Protein AF-A0A7Y3TUW0-F1 (afdb_monomer_lite)

Secondary structure (DSSP, 8-state):
----PPSEEEEEEETTEEEEEEEETTEEEEE-SS-EEE-----EEEEE--PPPTTTT-------

Foldseek 3Di:
DPPPDDFAWWFFADPNDTFIWTDDPNWIWTDDPPDTDTDPPTPDTHDTDDDPDPVVVDPPPDDD

Organism: NCBI:txid2732867

Radius of gyration: 15.61 Å; chains: 1; bounding box: 52×24×29 Å

Sequence (64 aa):
MNEKRLAGYYWVSVNKEWEPGFWSGEHWLLIGEEDRYQDDDIDLIGPALVMPNQGDFFEPISPL

pLDDT: mean 70.25, std 12.89, range [37.59, 86.62]

Structure (mmCIF, N/CA/C/O backbone):
data_AF-A0A7Y3TUW0-F1
#
_entry.id   AF-A0A7Y3TUW0-F1
#
loop_
_atom_site.group_PDB
_atom_site.id
_atom_site.type_symbol
_atom_site.label_atom_id
_atom_site.label_alt_id
_atom_site.label_comp_id
_atom_site.label_asym_id
_atom_site.label_entity_id
_atom_site.label_seq_id
_atom_site.pdbx_PDB_ins_code
_atom_site.Cartn_x
_atom_site.Cartn_y
_atom_site.Cartn_z
_atom_site.occupancy
_atom_site.B_iso_or_equiv
_atom_site.auth_seq_id
_atom_site.auth_comp_id
_atom_site.auth_asym_id
_atom_site.auth_atom_id
_atom_site.pdbx_PDB_model_num
ATOM 1 N N . MET A 1 1 ? -12.741 -4.607 -14.047 1.00 37.59 1 MET A N 1
ATOM 2 C CA . MET A 1 1 ? -11.570 -5.504 -14.097 1.00 37.59 1 MET A CA 1
ATOM 3 C C . MET A 1 1 ? -11.102 -5.684 -12.665 1.00 37.59 1 MET A C 1
ATOM 5 O O . MET A 1 1 ? -10.637 -4.716 -12.090 1.00 37.59 1 MET A O 1
ATOM 9 N N . ASN A 1 2 ? -11.312 -6.858 -12.061 1.00 44.47 2 ASN A N 1
ATOM 10 C CA . ASN A 1 2 ? -10.670 -7.191 -10.785 1.00 44.47 2 ASN A CA 1
ATOM 11 C C . ASN A 1 2 ? -9.234 -7.589 -11.111 1.00 44.47 2 ASN A C 1
ATOM 13 O O . ASN A 1 2 ? -8.950 -8.761 -11.356 1.00 44.47 2 ASN A O 1
ATOM 17 N N . GLU A 1 3 ? -8.354 -6.599 -11.218 1.00 54.34 3 GLU A N 1
ATOM 18 C CA . GLU A 1 3 ? -6.921 -6.860 -11.219 1.00 54.34 3 GLU A CA 1
ATOM 19 C C . GLU A 1 3 ? -6.613 -7.576 -9.901 1.00 54.34 3 GLU A C 1
ATOM 21 O O . GLU A 1 3 ? -6.815 -7.026 -8.818 1.00 54.34 3 GLU A O 1
ATOM 26 N N . LYS A 1 4 ? -6.236 -8.858 -9.981 1.00 58.47 4 LYS A N 1
ATOM 27 C CA . LYS A 1 4 ? -5.774 -9.614 -8.817 1.00 58.47 4 LYS A CA 1
ATOM 28 C C . LYS A 1 4 ? -4.585 -8.847 -8.245 1.00 58.47 4 LYS A C 1
ATOM 30 O O . LYS A 1 4 ? -3.526 -8.824 -8.867 1.00 58.47 4 LYS A O 1
ATOM 35 N N . ARG A 1 5 ? -4.786 -8.196 -7.098 1.00 66.25 5 ARG A N 1
ATOM 36 C CA . ARG A 1 5 ? -3.729 -7.484 -6.376 1.00 66.25 5 ARG A CA 1
ATOM 37 C C . ARG A 1 5 ? -2.616 -8.486 -6.080 1.00 66.25 5 ARG A C 1
ATOM 39 O O . ARG A 1 5 ? -2.864 -9.517 -5.453 1.00 66.25 5 ARG A O 1
ATOM 46 N N . LEU A 1 6 ? -1.424 -8.219 -6.600 1.00 70.25 6 LEU A N 1
ATOM 47 C CA . LEU A 1 6 ? -0.246 -9.026 -6.311 1.00 70.25 6 LEU A CA 1
ATOM 48 C C . LEU A 1 6 ? 0.203 -8.719 -4.880 1.00 70.25 6 LEU A C 1
ATOM 50 O O . LEU A 1 6 ? 0.043 -7.597 -4.406 1.00 70.25 6 LEU A O 1
ATOM 54 N N . ALA A 1 7 ? 0.732 -9.718 -4.176 1.00 77.00 7 ALA A N 1
ATOM 55 C CA . ALA A 1 7 ? 1.354 -9.462 -2.883 1.00 77.00 7 ALA A CA 1
ATOM 56 C C . ALA A 1 7 ? 2.538 -8.507 -3.087 1.00 77.00 7 ALA A C 1
ATOM 58 O O . ALA A 1 7 ? 3.363 -8.736 -3.976 1.00 77.00 7 ALA A O 1
ATOM 59 N N . GLY A 1 8 ? 2.610 -7.431 -2.309 1.00 78.94 8 GLY A N 1
ATOM 60 C CA . GLY A 1 8 ? 3.596 -6.385 -2.559 1.00 78.94 8 GLY A CA 1
ATOM 61 C C . GLY A 1 8 ? 3.356 -5.108 -1.770 1.00 78.94 8 GLY A C 1
ATOM 62 O O . GLY A 1 8 ? 2.364 -4.976 -1.054 1.00 78.94 8 GLY A O 1
ATOM 63 N N . TYR A 1 9 ? 4.300 -4.180 -1.907 1.00 84.06 9 TYR A N 1
ATOM 64 C CA . TYR A 1 9 ? 4.250 -2.865 -1.282 1.00 84.06 9 TYR A CA 1
ATOM 65 C C . TYR A 1 9 ? 3.580 -1.868 -2.224 1.00 84.06 9 TYR A C 1
ATOM 67 O O . TYR A 1 9 ? 3.854 -1.855 -3.424 1.00 84.06 9 TYR A O 1
ATOM 75 N N . TYR A 1 10 ? 2.724 -1.018 -1.678 1.00 85.81 10 TYR A N 1
ATOM 76 C CA . TYR A 1 10 ? 1.961 -0.007 -2.398 1.00 85.81 10 TYR A CA 1
ATOM 77 C C . TYR A 1 10 ? 1.899 1.268 -1.565 1.00 85.81 10 TYR A C 1
ATOM 79 O O . TYR A 1 10 ? 1.978 1.218 -0.339 1.00 85.81 10 TYR A O 1
ATOM 87 N N . TRP A 1 11 ? 1.711 2.406 -2.226 1.00 86.62 11 TRP A N 1
ATOM 88 C CA . TRP A 1 11 ? 1.148 3.563 -1.540 1.00 86.62 11 TRP A CA 1
ATOM 89 C C . TRP A 1 11 ? -0.333 3.318 -1.295 1.00 86.62 11 TRP A C 1
ATOM 91 O O . TRP A 1 11 ? -1.051 2.914 -2.209 1.00 86.62 11 TRP A O 1
ATOM 101 N N . VAL A 1 12 ? -0.800 3.582 -0.088 1.00 86.12 12 VAL A N 1
ATOM 102 C CA . VAL A 1 12 ? -2.21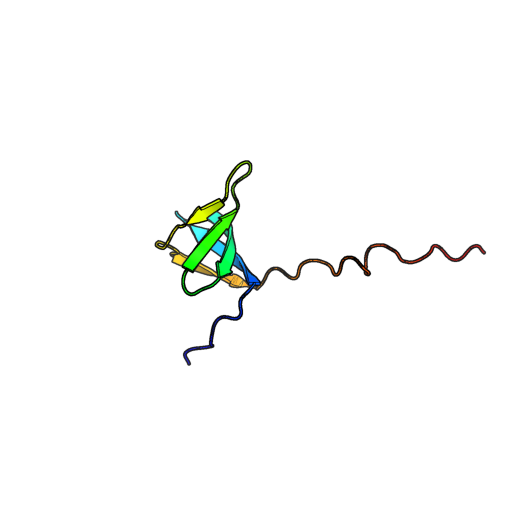2 3.492 0.266 1.00 86.12 12 VAL A CA 1
ATOM 103 C C . VAL A 1 12 ? -2.639 4.767 0.970 1.00 86.12 12 VAL A C 1
ATOM 105 O O . VAL A 1 12 ? -1.844 5.377 1.681 1.00 86.12 12 VAL A O 1
ATOM 108 N N . SER A 1 13 ? -3.865 5.211 0.710 1.00 86.12 13 SER A N 1
ATOM 109 C CA . SER A 1 13 ? -4.419 6.384 1.370 1.00 86.12 13 SER A CA 1
ATOM 110 C C . SER A 1 13 ? -5.281 5.956 2.544 1.00 86.12 13 SER A C 1
ATOM 112 O O . SER A 1 13 ? -6.220 5.181 2.364 1.00 86.12 13 SER A O 1
ATOM 114 N N . VAL A 1 14 ? -4.943 6.471 3.721 1.00 82.75 14 VAL A N 1
ATOM 115 C CA . VAL A 1 14 ? -5.598 6.190 4.998 1.00 82.75 14 VAL A CA 1
ATOM 116 C C . VAL A 1 14 ? -5.847 7.539 5.655 1.00 82.75 14 VAL A C 1
ATOM 118 O O . VAL A 1 14 ? -4.934 8.355 5.756 1.00 82.75 14 VAL A O 1
ATOM 121 N N . ASN A 1 15 ? -7.093 7.838 6.027 1.00 82.94 15 ASN A N 1
ATOM 122 C CA . ASN A 1 15 ? -7.471 9.136 6.605 1.00 82.94 15 ASN A CA 1
ATOM 123 C C . ASN A 1 15 ? -7.037 10.359 5.767 1.00 82.94 15 ASN A C 1
ATOM 125 O O . ASN A 1 15 ? -6.797 11.438 6.309 1.00 82.94 15 ASN A O 1
ATOM 129 N N . LYS A 1 16 ? -6.997 10.223 4.432 1.00 82.50 16 LYS A N 1
ATOM 130 C CA . LYS A 1 16 ? -6.501 11.238 3.471 1.00 82.50 16 LYS A CA 1
ATOM 131 C C . LYS A 1 16 ? -4.992 11.516 3.518 1.00 82.50 16 LYS A C 1
ATOM 133 O O . LYS A 1 16 ? -4.539 12.450 2.852 1.00 82.50 16 LYS A O 1
ATOM 138 N N . GLU A 1 17 ? -4.219 10.712 4.234 1.00 83.94 17 GLU A N 1
ATOM 139 C CA . GLU A 1 17 ? -2.756 10.722 4.204 1.00 83.94 17 GLU A CA 1
ATOM 140 C C . GLU A 1 17 ? -2.251 9.526 3.391 1.00 83.94 17 GLU A C 1
ATOM 142 O O . GLU A 1 17 ? -2.975 8.548 3.208 1.00 83.94 17 GLU A O 1
ATOM 147 N N . TRP A 1 18 ?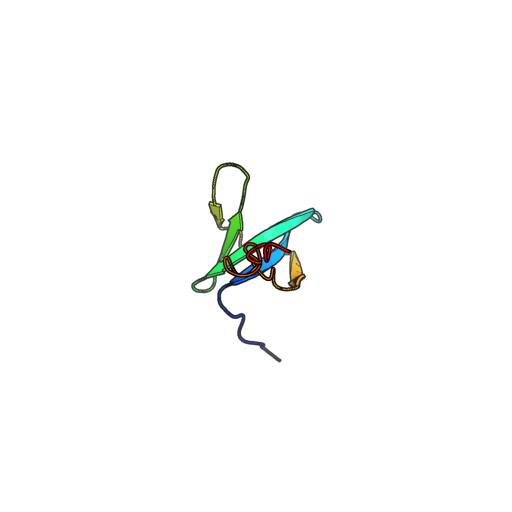 -1.055 9.635 2.806 1.00 84.69 18 TRP A N 1
ATOM 148 C CA . TRP A 1 18 ? -0.457 8.562 2.006 1.00 84.69 18 TRP A CA 1
ATOM 149 C C . TRP A 1 18 ? 0.603 7.837 2.822 1.00 84.69 18 TRP A C 1
ATOM 151 O O . TRP A 1 18 ? 1.619 8.427 3.184 1.00 84.69 18 TRP A O 1
ATOM 161 N N . GLU A 1 19 ? 0.387 6.545 3.034 1.00 85.44 19 GLU A N 1
ATOM 162 C CA . GLU A 1 19 ? 1.260 5.679 3.816 1.00 85.44 19 GLU A CA 1
ATOM 163 C C . GLU A 1 19 ? 1.726 4.468 2.993 1.00 85.44 19 GLU A C 1
ATOM 165 O O . GLU A 1 19 ? 1.057 4.052 2.038 1.00 85.44 19 GLU A O 1
ATOM 170 N N . PRO A 1 20 ? 2.893 3.888 3.312 1.00 85.62 20 PRO A N 1
ATOM 171 C CA . PRO A 1 20 ? 3.312 2.626 2.727 1.00 85.62 20 PRO A CA 1
ATOM 172 C C . PRO A 1 20 ? 2.499 1.464 3.320 1.00 85.62 20 PRO A C 1
ATOM 174 O O . PRO A 1 20 ? 2.554 1.177 4.515 1.00 85.62 20 PRO A O 1
ATOM 177 N N . GLY A 1 21 ? 1.778 0.751 2.458 1.00 85.94 21 GLY A N 1
ATOM 178 C CA . GLY A 1 21 ? 1.008 -0.440 2.801 1.00 85.94 21 GLY A CA 1
ATOM 179 C C . GLY A 1 21 ? 1.549 -1.686 2.109 1.00 85.94 21 GLY A C 1
ATOM 180 O O . GLY A 1 21 ? 2.065 -1.634 0.992 1.00 85.94 21 GLY A O 1
ATOM 181 N N . PHE A 1 22 ? 1.410 -2.834 2.758 1.00 85.00 22 PHE A N 1
ATOM 182 C CA . PHE A 1 22 ? 1.748 -4.139 2.206 1.00 85.00 22 PHE A CA 1
ATOM 183 C C . PHE A 1 22 ? 0.488 -4.995 2.078 1.00 85.00 22 PHE A C 1
ATOM 185 O O . PHE A 1 22 ? -0.184 -5.270 3.069 1.00 85.00 22 PHE A O 1
ATOM 192 N N . TRP A 1 23 ? 0.168 -5.431 0.859 1.00 81.44 23 TRP A N 1
ATOM 193 C CA . TRP A 1 23 ? -0.946 -6.346 0.614 1.00 81.44 23 TRP A CA 1
ATOM 194 C C . TRP A 1 23 ? -0.476 -7.792 0.760 1.00 81.44 23 TRP A C 1
ATOM 196 O O . TRP A 1 23 ? 0.421 -8.232 0.035 1.00 81.44 23 TRP A O 1
ATOM 206 N N . SER A 1 24 ? -1.095 -8.551 1.665 1.00 78.69 24 SER A N 1
ATOM 207 C CA . SER A 1 24 ? -0.791 -9.967 1.870 1.00 78.69 24 SER A CA 1
ATOM 208 C C . SER A 1 24 ? -2.003 -10.738 2.358 1.00 78.69 24 SER A C 1
ATOM 210 O O . SER A 1 24 ? -2.684 -10.316 3.283 1.00 78.69 24 SER A O 1
ATOM 212 N N . GLY A 1 25 ? -2.236 -11.910 1.765 1.00 72.38 25 GLY A N 1
ATOM 213 C CA . GLY A 1 25 ? -3.241 -12.852 2.264 1.00 72.38 25 GLY A CA 1
ATOM 214 C C . GLY A 1 25 ? -4.656 -12.278 2.357 1.00 72.38 25 GLY A C 1
ATOM 215 O O . GLY A 1 25 ? -5.382 -12.677 3.252 1.00 72.38 25 GLY A O 1
ATOM 216 N N . GLU A 1 26 ? -5.021 -11.368 1.446 1.00 76.25 26 GLU A N 1
ATOM 217 C CA . GLU A 1 26 ? -6.319 -10.663 1.385 1.00 76.25 26 GLU A CA 1
ATOM 218 C C . GLU A 1 26 ? -6.502 -9.479 2.349 1.00 76.25 26 GLU A C 1
ATOM 220 O O . GLU A 1 26 ? -7.580 -8.890 2.375 1.00 76.25 26 GLU A O 1
ATOM 225 N N . HIS A 1 27 ? -5.446 -9.070 3.056 1.00 77.31 27 HIS A N 1
ATOM 226 C CA . HIS A 1 27 ? -5.473 -7.934 3.977 1.00 77.31 27 HIS A CA 1
ATOM 227 C C . HIS A 1 27 ? -4.364 -6.923 3.686 1.00 77.31 27 HIS A C 1
ATOM 229 O O . HIS A 1 27 ? -3.315 -7.255 3.115 1.00 77.31 27 HIS A O 1
ATOM 235 N N . TRP A 1 28 ? -4.592 -5.679 4.107 1.00 76.38 28 TRP A N 1
ATOM 236 C CA . TRP A 1 28 ? -3.571 -4.639 4.118 1.00 76.38 28 TRP A CA 1
ATOM 237 C C . TRP A 1 28 ? -2.883 -4.568 5.474 1.00 76.38 28 TRP A C 1
ATOM 239 O O . TRP A 1 28 ? -3.524 -4.544 6.520 1.00 76.38 28 TRP A O 1
ATOM 249 N N . LEU A 1 29 ? -1.557 -4.509 5.434 1.00 79.25 29 LEU A N 1
ATOM 250 C CA . LEU A 1 29 ? -0.715 -4.226 6.583 1.00 79.25 29 LEU A CA 1
ATOM 251 C C . LEU A 1 29 ? -0.070 -2.861 6.364 1.00 79.25 29 LEU A C 1
ATOM 253 O O . LEU A 1 29 ? 0.768 -2.714 5.471 1.00 79.25 29 LEU A O 1
ATOM 257 N N . LEU A 1 30 ? -0.459 -1.870 7.156 1.00 77.06 30 LEU A N 1
ATOM 258 C CA . LEU A 1 30 ? 0.188 -0.564 7.170 1.00 77.06 30 LEU A CA 1
ATOM 259 C C . LEU A 1 30 ? 1.517 -0.664 7.913 1.00 77.06 30 LEU A C 1
ATOM 261 O O . LEU A 1 30 ? 1.657 -1.428 8.873 1.00 77.06 30 LEU A O 1
ATOM 265 N N . ILE A 1 31 ? 2.519 0.061 7.424 1.00 71.25 31 ILE 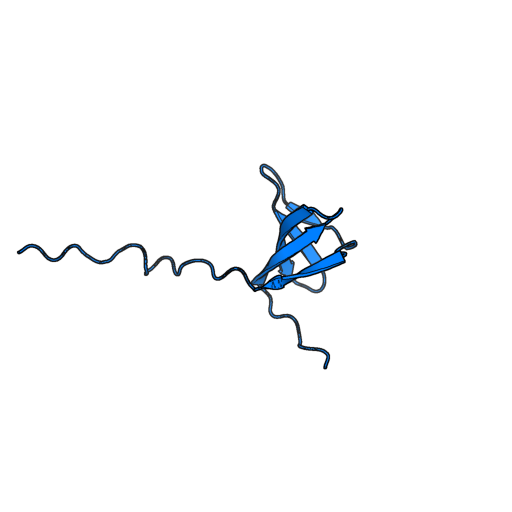A N 1
ATOM 266 C CA . ILE A 1 31 ? 3.873 0.048 7.978 1.00 71.25 31 ILE A CA 1
ATOM 267 C C . ILE A 1 31 ? 4.067 1.358 8.736 1.00 71.25 31 ILE A C 1
ATOM 269 O O . ILE A 1 31 ? 4.402 2.375 8.134 1.00 71.25 31 ILE A O 1
ATOM 273 N N . GLY A 1 32 ? 3.847 1.324 10.051 1.00 66.50 32 GLY A N 1
ATOM 274 C CA . GLY A 1 32 ? 4.196 2.428 10.940 1.00 66.50 32 GLY A CA 1
ATOM 275 C C . GLY A 1 32 ? 5.696 2.466 11.247 1.00 66.50 32 GLY A C 1
ATOM 276 O O . GLY A 1 32 ? 6.444 1.552 10.892 1.00 66.50 32 GLY A O 1
ATOM 277 N N . GLU A 1 33 ? 6.137 3.522 11.935 1.00 61.03 33 GLU A N 1
ATOM 278 C CA . GLU A 1 33 ? 7.546 3.696 12.327 1.00 61.03 33 GLU A CA 1
ATOM 279 C C . GLU A 1 33 ? 8.046 2.597 13.284 1.00 61.03 33 GLU A C 1
ATOM 281 O O . GLU A 1 33 ? 9.223 2.242 13.234 1.00 61.03 33 GLU A O 1
ATOM 286 N N . GLU A 1 34 ? 7.163 2.021 14.111 1.00 61.91 34 GLU A N 1
ATOM 287 C CA . GLU A 1 34 ? 7.529 0.999 15.106 1.00 61.91 34 GLU A CA 1
ATOM 288 C C . GLU A 1 34 ? 6.787 -0.339 14.942 1.00 61.91 34 GLU A C 1
ATOM 290 O O . GLU A 1 34 ? 7.341 -1.375 15.305 1.00 61.91 34 GLU A O 1
ATOM 295 N N . ASP A 1 35 ? 5.595 -0.362 14.330 1.00 60.97 35 ASP A N 1
ATOM 296 C CA . ASP A 1 35 ? 4.760 -1.567 14.232 1.00 60.97 35 ASP A CA 1
ATOM 297 C C . ASP A 1 35 ? 3.982 -1.675 12.912 1.00 60.97 35 ASP A C 1
ATOM 299 O O . ASP A 1 35 ? 3.699 -0.688 12.228 1.00 60.97 35 ASP A O 1
ATOM 303 N N . ARG A 1 36 ? 3.609 -2.914 12.560 1.00 66.00 36 ARG A N 1
ATOM 304 C CA . ARG A 1 36 ? 2.680 -3.206 11.458 1.00 66.00 36 ARG A CA 1
ATOM 305 C C . ARG A 1 36 ? 1.287 -3.431 12.019 1.00 66.00 36 ARG A C 1
ATOM 307 O O . ARG A 1 36 ? 1.111 -4.327 12.842 1.00 66.00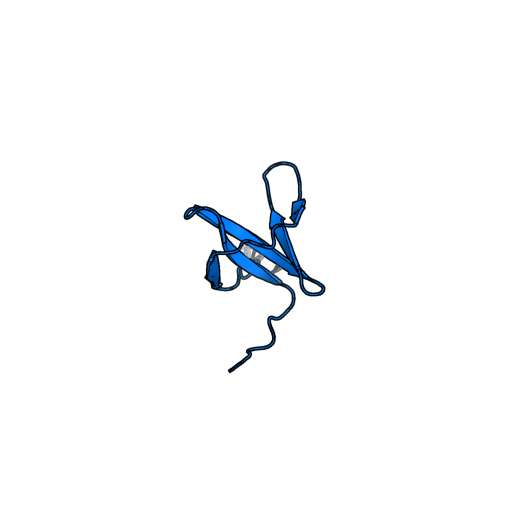 36 ARG A O 1
ATOM 314 N N . TYR A 1 37 ? 0.303 -2.687 11.532 1.00 69.00 37 TYR A N 1
ATOM 315 C CA . TYR A 1 37 ? -1.090 -2.869 11.928 1.00 69.00 37 TYR A CA 1
ATOM 316 C C . TYR A 1 37 ? -1.963 -3.171 10.711 1.00 69.00 37 TYR A C 1
ATOM 318 O O . TYR A 1 37 ? -1.686 -2.726 9.597 1.00 69.00 37 TYR A O 1
ATOM 326 N N . GLN A 1 38 ? -2.974 -4.012 10.921 1.00 65.06 38 GLN A N 1
ATOM 327 C CA . GLN A 1 38 ? -3.966 -4.310 9.900 1.00 65.06 38 GLN A CA 1
ATOM 328 C C . GLN A 1 38 ? -4.989 -3.179 9.884 1.00 65.06 38 GLN A C 1
ATOM 330 O O . GLN A 1 38 ? -5.574 -2.874 10.923 1.00 65.06 38 GLN A O 1
ATOM 335 N N . ASP A 1 39 ? -5.197 -2.591 8.714 1.00 68.75 39 ASP A N 1
ATOM 336 C CA . ASP A 1 39 ? -6.234 -1.592 8.493 1.00 68.75 39 ASP A CA 1
ATOM 337 C C . ASP A 1 39 ? -6.973 -1.940 7.201 1.00 68.75 39 ASP A C 1
ATOM 339 O O . ASP A 1 39 ? -6.377 -2.017 6.124 1.00 68.75 39 ASP A O 1
ATOM 343 N N . ASP A 1 40 ? -8.264 -2.227 7.334 1.00 67.06 40 ASP A N 1
ATOM 344 C CA . ASP A 1 40 ? -9.125 -2.586 6.212 1.00 67.06 40 ASP A CA 1
ATOM 345 C C . ASP A 1 40 ? -9.847 -1.343 5.627 1.00 67.06 40 ASP A C 1
ATOM 347 O O . ASP A 1 40 ? -10.455 -1.449 4.558 1.00 67.06 40 ASP A O 1
ATOM 351 N N . ASP A 1 41 ? -9.722 -0.160 6.251 1.00 70.31 41 ASP A N 1
ATOM 352 C CA . ASP A 1 41 ? -10.353 1.111 5.853 1.00 70.31 41 ASP A CA 1
ATOM 353 C C . ASP A 1 41 ? -9.458 1.939 4.905 1.00 70.31 41 ASP A C 1
ATOM 355 O O . ASP A 1 41 ? -9.233 3.139 5.073 1.00 70.31 41 ASP A O 1
ATOM 359 N N . ILE A 1 42 ? -8.943 1.299 3.853 1.00 77.56 42 ILE A N 1
ATOM 360 C CA . ILE A 1 42 ? -8.134 1.986 2.836 1.00 77.56 42 ILE A CA 1
ATOM 361 C C . ILE A 1 42 ? -9.027 2.707 1.824 1.00 77.56 42 ILE A C 1
ATOM 363 O O . ILE A 1 42 ? -9.768 2.072 1.069 1.00 77.56 42 ILE A O 1
ATOM 367 N N . ASP A 1 43 ? -8.880 4.032 1.740 1.00 78.94 43 ASP A N 1
ATOM 368 C CA . ASP A 1 43 ? -9.642 4.892 0.830 1.00 78.94 43 ASP A CA 1
ATOM 369 C C . ASP A 1 43 ? -9.239 4.665 -0.636 1.00 78.94 43 ASP A C 1
ATOM 371 O O . ASP A 1 43 ? -10.078 4.484 -1.524 1.00 78.94 43 ASP A O 1
ATOM 375 N N . LEU A 1 44 ? -7.929 4.710 -0.907 1.00 83.06 44 LEU A N 1
ATOM 376 C CA . LEU A 1 44 ? -7.352 4.644 -2.251 1.00 83.06 44 LEU A CA 1
ATOM 377 C C . LEU A 1 44 ? -6.058 3.835 -2.259 1.00 83.06 44 LEU A C 1
ATOM 379 O O . LEU A 1 44 ? -5.275 3.865 -1.315 1.00 83.06 44 LEU A O 1
ATOM 383 N N . ILE A 1 45 ? -5.800 3.161 -3.378 1.00 83.75 45 ILE A N 1
ATOM 384 C CA . ILE A 1 45 ? -4.548 2.442 -3.620 1.00 83.75 45 ILE A CA 1
ATOM 385 C C . ILE A 1 45 ? -3.791 3.190 -4.711 1.00 83.75 45 ILE A C 1
ATOM 387 O O . ILE A 1 45 ? -4.304 3.413 -5.809 1.00 83.75 45 ILE A O 1
ATOM 391 N N . GLY A 1 46 ? -2.581 3.607 -4.374 1.00 82.00 46 GLY A N 1
ATOM 392 C CA . GLY A 1 46 ? -1.634 4.254 -5.260 1.00 82.00 46 GLY A CA 1
ATOM 393 C C . GLY A 1 46 ? -0.761 3.246 -6.013 1.00 82.00 46 GLY A C 1
ATOM 394 O O . GLY A 1 46 ? -1.027 2.040 -6.027 1.00 82.00 46 GLY A O 1
ATOM 395 N N . PRO A 1 47 ? 0.298 3.727 -6.678 1.00 80.69 47 PRO A N 1
ATOM 396 C CA . PRO A 1 47 ? 1.207 2.861 -7.410 1.00 80.69 47 PRO A CA 1
ATOM 397 C C . PRO A 1 47 ? 1.949 1.897 -6.474 1.00 80.69 47 PRO A C 1
ATOM 399 O O . PRO A 1 47 ? 2.183 2.189 -5.298 1.00 80.69 47 PRO A O 1
ATOM 402 N N . ALA A 1 48 ? 2.352 0.752 -7.029 1.00 80.06 48 ALA A N 1
ATOM 403 C CA . ALA A 1 48 ? 3.233 -0.182 -6.343 1.00 80.06 48 ALA A CA 1
ATOM 404 C C . ALA A 1 48 ? 4.564 0.501 -5.998 1.00 80.06 48 ALA A C 1
ATOM 406 O O . ALA A 1 48 ? 5.178 1.166 -6.837 1.00 80.06 48 ALA A O 1
ATOM 407 N N . LEU A 1 49 ? 5.016 0.306 -4.765 1.00 77.94 49 LEU A N 1
ATOM 408 C CA . LEU A 1 49 ? 6.353 0.663 -4.330 1.00 77.94 49 LEU A CA 1
ATOM 409 C C . LEU A 1 49 ? 7.311 -0.383 -4.897 1.00 77.94 49 LEU A C 1
ATOM 411 O O . LEU A 1 49 ? 7.384 -1.516 -4.417 1.00 77.94 49 LEU A O 1
ATOM 415 N N . VAL A 1 50 ? 8.045 -0.006 -5.941 1.00 71.00 50 VAL A N 1
ATOM 416 C CA . VAL A 1 50 ? 9.189 -0.793 -6.395 1.00 71.00 50 VAL A CA 1
ATOM 417 C C . VAL A 1 50 ? 10.249 -0.652 -5.312 1.00 71.00 50 VAL A C 1
ATOM 419 O O . VAL A 1 50 ? 10.890 0.393 -5.202 1.00 71.00 50 VAL A O 1
ATOM 422 N N . MET A 1 51 ? 10.407 -1.680 -4.476 1.00 59.31 51 MET A N 1
ATOM 423 C CA . MET A 1 51 ? 11.603 -1.767 -3.648 1.00 59.31 51 MET A CA 1
ATOM 424 C C . MET A 1 51 ? 12.791 -1.734 -4.609 1.00 59.31 51 MET A C 1
ATOM 426 O O . MET A 1 51 ? 12.800 -2.538 -5.548 1.00 59.31 51 MET A O 1
ATOM 430 N N . PRO A 1 52 ? 13.757 -0.816 -4.436 1.00 53.09 52 PRO A N 1
ATOM 431 C CA . PRO A 1 52 ? 14.972 -0.882 -5.226 1.00 53.09 52 PRO A CA 1
ATOM 432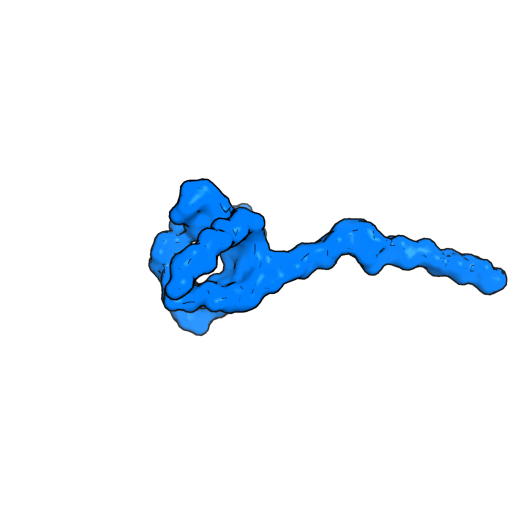 C C . PRO A 1 52 ? 15.519 -2.295 -5.058 1.00 53.09 52 PRO A C 1
ATOM 434 O O . PRO A 1 52 ? 15.623 -2.783 -3.926 1.00 53.09 52 PRO A O 1
ATOM 437 N N . ASN A 1 53 ? 15.793 -2.990 -6.166 1.00 53.69 53 ASN A N 1
ATOM 438 C CA . ASN A 1 53 ? 16.442 -4.287 -6.067 1.00 53.69 53 ASN A CA 1
ATOM 439 C C . ASN A 1 53 ? 17.682 -4.065 -5.201 1.00 53.69 53 ASN A C 1
ATOM 441 O O . ASN A 1 53 ? 18.467 -3.156 -5.468 1.00 53.69 53 ASN A O 1
ATOM 445 N N . GLN A 1 54 ? 17.885 -4.882 -4.169 1.00 51.72 54 GLN A N 1
ATOM 446 C CA . GLN A 1 54 ? 19.082 -4.781 -3.326 1.00 51.72 54 GLN A CA 1
ATOM 447 C C . GLN A 1 54 ? 20.396 -4.930 -4.135 1.00 51.72 54 GLN A C 1
ATOM 449 O O . GLN A 1 54 ? 21.472 -4.718 -3.587 1.00 51.72 54 GLN A O 1
ATOM 454 N N . GLY A 1 55 ? 20.314 -5.267 -5.431 1.00 50.81 55 GLY A N 1
ATOM 455 C CA . GLY A 1 55 ? 21.416 -5.280 -6.393 1.00 50.81 55 GLY A CA 1
ATOM 456 C C . GLY A 1 55 ? 21.666 -3.980 -7.176 1.00 50.81 55 GLY A C 1
ATOM 457 O O . GLY A 1 55 ? 22.730 -3.878 -7.769 1.00 50.81 55 GLY A O 1
ATOM 458 N N . ASP A 1 56 ? 20.768 -2.987 -7.165 1.00 53.84 56 ASP A N 1
ATOM 459 C CA . ASP A 1 56 ? 20.952 -1.723 -7.914 1.00 53.84 56 ASP A CA 1
ATOM 460 C C . ASP A 1 56 ? 21.739 -0.653 -7.121 1.00 53.84 56 ASP A C 1
ATOM 462 O O . ASP A 1 56 ? 22.118 0.379 -7.666 1.00 53.84 56 ASP A O 1
ATOM 466 N N . PHE A 1 57 ? 22.030 -0.891 -5.834 1.00 51.44 57 PHE A N 1
ATOM 467 C CA . PHE A 1 57 ? 22.842 0.010 -4.993 1.00 51.44 57 PHE A CA 1
ATOM 468 C C . PHE A 1 57 ? 24.346 -0.292 -5.005 1.00 51.44 57 PHE A C 1
ATOM 470 O O . PHE A 1 57 ? 25.126 0.459 -4.420 1.00 51.44 57 PHE A O 1
ATOM 477 N N . PHE A 1 58 ? 24.768 -1.367 -5.671 1.00 51.78 58 PHE A N 1
ATOM 478 C CA . PHE A 1 58 ? 26.176 -1.711 -5.829 1.00 51.78 58 PHE A CA 1
ATOM 479 C C . PHE A 1 58 ? 26.522 -1.773 -7.313 1.00 51.78 58 PHE A C 1
ATOM 481 O O . PHE A 1 58 ? 26.778 -2.846 -7.853 1.00 51.78 58 PHE A O 1
ATOM 488 N N . GLU A 1 59 ? 26.589 -0.619 -7.976 1.00 53.22 59 GLU A N 1
ATOM 489 C CA . GLU A 1 59 ? 27.524 -0.529 -9.092 1.00 53.22 59 GLU A CA 1
ATOM 490 C C . GLU A 1 59 ? 28.934 -0.643 -8.486 1.00 53.22 59 GLU A C 1
ATOM 492 O O . GLU A 1 59 ? 29.313 0.205 -7.668 1.00 53.22 59 GLU A O 1
ATOM 497 N N . PRO A 1 60 ? 29.726 -1.686 -8.798 1.00 50.44 60 PRO A N 1
ATOM 498 C CA . PRO A 1 60 ? 31.131 -1.663 -8.444 1.00 50.44 60 PRO A CA 1
ATOM 499 C C . PRO A 1 60 ? 31.739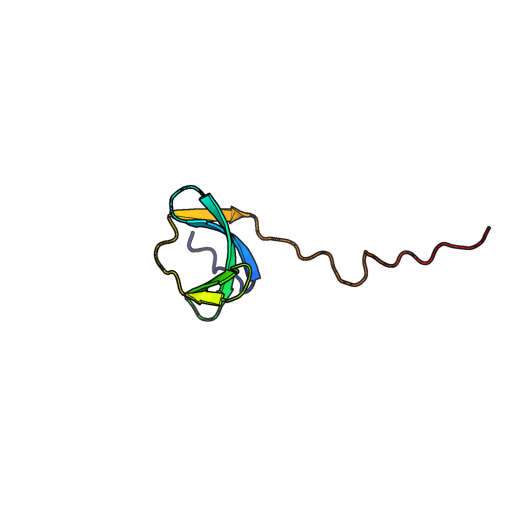 -0.476 -9.188 1.00 50.44 60 PRO A C 1
ATOM 501 O O . PRO A 1 60 ? 31.836 -0.489 -10.415 1.00 50.44 60 PRO A O 1
ATOM 504 N N . ILE A 1 61 ? 32.123 0.560 -8.442 1.00 58.53 61 ILE A N 1
ATOM 505 C CA . ILE A 1 61 ? 32.996 1.626 -8.931 1.00 58.53 61 ILE A CA 1
ATOM 506 C C . ILE A 1 61 ? 34.178 0.959 -9.635 1.00 58.53 61 ILE A C 1
ATOM 508 O O . ILE A 1 61 ? 35.054 0.380 -8.994 1.00 58.53 61 ILE A O 1
ATOM 512 N N . SER A 1 62 ? 34.155 0.972 -10.968 1.00 53.66 62 SER A N 1
ATOM 513 C CA . SER A 1 62 ? 35.252 0.458 -11.777 1.00 53.66 62 SER A CA 1
ATOM 514 C C . SER A 1 62 ? 36.452 1.368 -11.522 1.00 53.66 62 SER A C 1
ATOM 516 O O . SER A 1 62 ? 36.332 2.574 -11.752 1.00 53.66 62 SER A O 1
ATOM 518 N N . PRO A 1 63 ? 37.581 0.855 -11.008 1.00 61.53 63 PRO A N 1
ATOM 519 C CA . PRO A 1 63 ? 38.772 1.674 -10.880 1.00 61.53 63 PRO A CA 1
ATOM 520 C C . PRO A 1 63 ? 39.281 2.011 -12.289 1.00 61.53 63 PRO A C 1
ATOM 522 O O . PRO A 1 63 ? 39.451 1.114 -13.118 1.00 61.53 63 PRO A O 1
ATOM 525 N N . LEU A 1 64 ? 39.450 3.313 -12.543 1.00 56.75 64 LEU A N 1
ATOM 526 C CA . LEU A 1 64 ? 40.142 3.876 -13.709 1.00 56.75 64 LEU A CA 1
ATOM 527 C C . LEU A 1 64 ? 41.617 3.459 -13.737 1.00 56.75 64 LEU A C 1
ATOM 529 O O . LEU A 1 64 ? 42.229 3.401 -12.644 1.00 56.75 64 LEU A O 1
#